Protein AF-A0A5C6LSC0-F1 (afdb_monomer_lite)

Foldseek 3Di:
DDDPPPAPDAPLVQLVCLLVVNRDQLVSQWDDPVPDIDRDDDPCVVVSCVVLVPGDPSVCSVVVSCVSCVVPDPDDDDDDDPD

Radius of gyration: 12.8 Å; chains: 1; bounding box: 32×22×32 Å

InterPro domains:
  IPR025669 AAA domain [PF13614] (5-80)
  IPR027417 P-loop containing nucleoside triphosphate hydrolase [G3DSA:3.40.50.300] (1-83)

pLDDT: mean 86.9, std 12.33, range [38.03, 95.62]

Secondary structure (DSSP, 8-state):
-------S--HHHHHHHHHHT----GGGG-B--SS--B----TTHHHHHHHHTTSTTHHHHHHHHHHTTTTT-S---------

Organism: NCBI:txid79329

Structure (mmCIF, N/CA/C/O backbone):
data_AF-A0A5C6LSC0-F1
#
_entry.id   AF-A0A5C6LSC0-F1
#
loop_
_atom_site.group_PDB
_atom_site.id
_atom_site.type_symbol
_atom_site.label_atom_id
_atom_site.label_alt_id
_atom_site.label_comp_id
_atom_site.label_asym_id
_atom_site.label_entity_id
_atom_site.label_seq_id
_atom_site.pdbx_PDB_ins_code
_atom_site.Cartn_x
_atom_site.Cartn_y
_atom_site.Cartn_z
_atom_site.occupancy
_atom_site.B_iso_or_equiv
_atom_site.auth_seq_id
_atom_site.auth_comp_id
_atom_site.auth_asym_id
_atom_site.auth_atom_id
_atom_site.pdbx_PDB_model_num
ATOM 1 N N . MET A 1 1 ? 21.724 -0.944 -1.492 1.00 38.03 1 MET A N 1
ATOM 2 C CA . MET A 1 1 ? 21.245 -1.555 -2.748 1.00 38.03 1 MET A CA 1
ATOM 3 C C . MET A 1 1 ? 19.870 -0.951 -2.964 1.00 38.03 1 MET A C 1
ATOM 5 O O . MET A 1 1 ? 18.902 -1.463 -2.431 1.00 38.03 1 MET A O 1
ATOM 9 N N . GLY A 1 2 ? 19.844 0.261 -3.516 1.00 53.72 2 GLY A N 1
ATOM 10 C CA . GLY A 1 2 ? 18.637 1.073 -3.646 1.00 53.72 2 GLY A CA 1
ATOM 11 C C . GLY A 1 2 ? 18.294 1.143 -5.118 1.00 53.72 2 GLY A C 1
ATOM 12 O O . GLY A 1 2 ? 19.156 1.489 -5.926 1.00 53.72 2 GLY A O 1
ATOM 13 N N . ILE A 1 3 ? 17.085 0.720 -5.449 1.00 59.00 3 ILE A N 1
ATOM 14 C CA . ILE A 1 3 ? 16.479 0.987 -6.749 1.00 59.00 3 ILE A CA 1
ATOM 15 C C . ILE A 1 3 ? 16.346 2.513 -6.831 1.00 59.00 3 ILE A C 1
ATOM 17 O O . ILE A 1 3 ? 16.109 3.145 -5.802 1.00 59.00 3 ILE A O 1
ATOM 21 N N . ALA A 1 4 ? 16.640 3.103 -7.990 1.00 48.66 4 ALA A N 1
ATOM 22 C CA . ALA A 1 4 ? 16.643 4.554 -8.143 1.00 48.66 4 ALA A CA 1
ATOM 23 C C . ALA A 1 4 ? 15.293 5.144 -7.694 1.00 48.66 4 ALA A C 1
ATOM 25 O O . ALA A 1 4 ? 14.236 4.636 -8.060 1.00 48.66 4 ALA A O 1
ATOM 26 N N . ASP A 1 5 ? 15.391 6.176 -6.862 1.00 53.53 5 ASP A N 1
ATOM 27 C CA . ASP A 1 5 ? 14.332 6.824 -6.083 1.00 53.53 5 ASP A CA 1
ATOM 28 C C . ASP A 1 5 ? 13.498 7.761 -6.980 1.00 53.53 5 ASP A C 1
ATOM 30 O O . ASP A 1 5 ? 13.534 8.977 -6.831 1.00 53.53 5 ASP A O 1
ATOM 34 N N . ASP A 1 6 ? 12.844 7.210 -8.007 1.00 52.19 6 ASP A N 1
ATOM 35 C CA . ASP A 1 6 ? 11.998 7.988 -8.938 1.00 52.19 6 ASP A CA 1
ATOM 36 C C . ASP A 1 6 ? 10.516 8.018 -8.502 1.00 52.19 6 ASP A C 1
ATOM 38 O O . ASP A 1 6 ? 9.672 8.613 -9.167 1.00 52.19 6 ASP A O 1
ATOM 42 N N . SER A 1 7 ? 10.187 7.379 -7.371 1.00 56.91 7 SER A N 1
ATOM 43 C CA . SER A 1 7 ? 8.852 7.372 -6.766 1.00 56.91 7 SER A CA 1
ATOM 44 C C . SER A 1 7 ? 8.961 7.642 -5.268 1.00 56.91 7 SER A C 1
ATOM 46 O O . SER A 1 7 ? 9.380 6.769 -4.513 1.00 56.91 7 SER A O 1
ATOM 48 N N . ASP A 1 8 ? 8.492 8.817 -4.835 1.00 71.75 8 ASP A N 1
ATOM 49 C CA . ASP A 1 8 ? 8.324 9.175 -3.414 1.00 71.75 8 ASP A CA 1
ATOM 50 C C . ASP A 1 8 ? 7.272 8.294 -2.696 1.00 71.75 8 ASP A C 1
ATOM 52 O O . ASP A 1 8 ? 7.066 8.415 -1.487 1.00 71.75 8 ASP A O 1
ATOM 56 N N . LEU A 1 9 ? 6.561 7.429 -3.430 1.00 89.62 9 LEU A N 1
ATOM 57 C CA . LEU A 1 9 ? 5.525 6.549 -2.899 1.00 89.62 9 LEU A CA 1
ATOM 58 C C . LEU A 1 9 ? 6.070 5.143 -2.648 1.00 89.62 9 LEU A C 1
ATOM 60 O O . LEU A 1 9 ? 6.534 4.460 -3.564 1.00 89.62 9 LEU A O 1
ATOM 64 N N . SER A 1 10 ? 5.932 4.685 -1.407 1.00 93.62 10 SER A N 1
ATOM 65 C CA . SER A 1 10 ? 6.127 3.294 -1.011 1.00 93.62 10 SER A CA 1
ATOM 66 C C . SER A 1 10 ? 4.822 2.698 -0.475 1.00 93.62 10 SER A C 1
ATOM 68 O O . SER A 1 10 ? 3.814 3.389 -0.287 1.00 93.62 10 SER A O 1
ATOM 70 N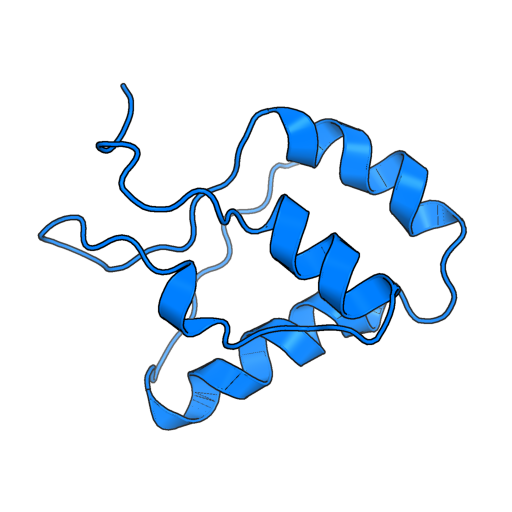 N . ILE A 1 11 ? 4.830 1.399 -0.165 1.00 93.94 11 ILE A N 1
ATOM 71 C CA . ILE A 1 11 ? 3.683 0.745 0.475 1.00 93.94 11 ILE A CA 1
ATOM 72 C C . ILE A 1 11 ? 3.307 1.390 1.824 1.00 93.94 11 ILE A C 1
ATOM 74 O O . ILE A 1 11 ? 2.140 1.348 2.208 1.00 93.94 11 ILE A O 1
ATOM 78 N N . TYR A 1 12 ? 4.254 2.023 2.530 1.00 93.31 12 TYR A N 1
ATOM 79 C CA . TYR A 1 12 ? 3.966 2.760 3.765 1.00 93.31 12 TYR A CA 1
ATOM 80 C C . TYR A 1 12 ? 3.053 3.965 3.507 1.00 93.31 12 TYR A C 1
ATOM 82 O O . TYR A 1 12 ? 2.013 4.095 4.157 1.00 93.31 12 TYR A O 1
ATOM 90 N N . GLU A 1 13 ? 3.398 4.816 2.538 1.00 93.44 13 GLU A N 1
ATOM 91 C CA . GLU A 1 13 ? 2.597 5.983 2.168 1.00 93.44 13 GLU A CA 1
ATOM 92 C C . GLU A 1 13 ? 1.204 5.562 1.692 1.00 93.44 13 GLU A C 1
ATOM 94 O O . GLU A 1 13 ? 0.210 6.138 2.136 1.00 93.44 13 GLU A O 1
ATOM 99 N N . LEU A 1 14 ? 1.108 4.510 0.871 1.00 94.56 14 LEU A N 1
ATOM 100 C CA . LEU A 1 14 ? -0.180 3.991 0.400 1.00 94.56 14 LEU A CA 1
ATOM 101 C C . LEU A 1 14 ? -1.065 3.494 1.550 1.00 94.56 14 LEU A C 1
ATOM 103 O O . LEU A 1 14 ? -2.256 3.803 1.587 1.00 94.56 14 LEU A O 1
ATOM 107 N N . LEU A 1 15 ? -0.500 2.767 2.521 1.00 93.81 15 LEU A N 1
ATOM 108 C CA . LEU A 1 15 ? -1.242 2.316 3.704 1.00 93.81 15 LEU A CA 1
ATOM 109 C C . LEU A 1 15 ? -1.773 3.494 4.526 1.00 93.81 15 LEU A C 1
ATOM 111 O O . LEU A 1 15 ? -2.901 3.439 5.014 1.00 93.81 15 LEU A O 1
ATOM 115 N N . LYS A 1 16 ? -0.996 4.575 4.649 1.00 92.00 16 LYS A N 1
ATOM 116 C CA . LYS A 1 16 ? -1.428 5.793 5.347 1.00 92.00 16 LYS A CA 1
ATOM 117 C C . LYS A 1 16 ? -2.531 6.527 4.610 1.00 92.00 16 LYS A C 1
ATOM 119 O O . LYS A 1 16 ? -3.505 6.935 5.236 1.00 92.00 16 LYS A O 1
ATOM 124 N N . GLN A 1 17 ? -2.406 6.674 3.297 1.00 93.12 17 GLN A N 1
ATOM 125 C CA . GLN A 1 17 ? -3.451 7.294 2.491 1.00 93.12 17 GLN A CA 1
ATOM 126 C C . GLN A 1 17 ? -4.748 6.479 2.540 1.00 93.12 17 GLN A C 1
ATOM 128 O O . GLN A 1 17 ? -5.818 7.053 2.737 1.00 93.12 17 GLN A O 1
ATOM 133 N N . ALA A 1 18 ? -4.662 5.147 2.442 1.00 93.00 18 ALA A N 1
ATOM 134 C CA . ALA A 1 18 ? -5.811 4.258 2.606 1.00 93.00 18 ALA A CA 1
ATOM 135 C C . ALA A 1 18 ? -6.460 4.432 3.987 1.00 93.00 18 ALA A C 1
ATOM 137 O O . ALA A 1 18 ? -7.677 4.577 4.086 1.00 93.00 18 ALA A O 1
ATOM 138 N N . ALA A 1 19 ? -5.652 4.502 5.049 1.00 91.25 19 ALA A N 1
ATOM 139 C CA . ALA A 1 19 ? -6.138 4.709 6.410 1.00 91.25 19 ALA A CA 1
ATOM 140 C C . ALA A 1 19 ? -6.856 6.065 6.583 1.00 91.25 19 ALA A C 1
ATOM 142 O O . ALA A 1 19 ? -7.855 6.142 7.297 1.00 91.25 19 ALA A O 1
ATOM 143 N N . SER A 1 20 ? -6.393 7.115 5.899 1.00 90.69 20 SER A N 1
ATOM 144 C CA . SER A 1 20 ? -7.017 8.447 5.886 1.00 90.69 20 SER A CA 1
ATOM 145 C C . SER A 1 20 ? -8.204 8.582 4.919 1.00 90.69 20 SER A C 1
ATOM 147 O O . SER A 1 20 ? -8.893 9.599 4.951 1.00 90.69 20 SER A O 1
ATOM 149 N N . GLY A 1 21 ? -8.464 7.584 4.065 1.00 90.56 21 GLY A N 1
ATOM 150 C CA . GLY A 1 21 ? -9.492 7.655 3.018 1.00 90.56 21 GLY A CA 1
ATOM 151 C C . GLY A 1 21 ? -9.108 8.524 1.811 1.00 90.56 21 GLY A C 1
ATOM 152 O O . GLY A 1 21 ? -9.981 8.931 1.050 1.00 90.56 21 GLY A O 1
ATOM 153 N N . GLU A 1 22 ? -7.818 8.801 1.630 1.00 91.69 22 GLU A N 1
ATOM 154 C CA . GLU A 1 22 ? -7.255 9.666 0.581 1.00 91.69 22 GLU A CA 1
ATOM 155 C C . GLU A 1 22 ? -6.359 8.877 -0.389 1.00 91.69 22 GLU A C 1
ATOM 157 O O . GLU A 1 22 ? -5.416 9.423 -0.958 1.00 91.69 22 GLU A O 1
ATOM 162 N N . LEU A 1 23 ? -6.617 7.573 -0.543 1.00 91.00 23 LEU A N 1
ATOM 163 C CA . LEU A 1 23 ? -5.809 6.680 -1.374 1.00 91.00 23 LEU A CA 1
ATOM 164 C C . LEU A 1 23 ? -5.699 7.207 -2.810 1.00 91.00 23 LEU A C 1
ATOM 166 O O . LEU A 1 23 ? -6.702 7.309 -3.521 1.00 91.00 23 LEU A O 1
ATOM 170 N N . THR A 1 24 ? -4.473 7.530 -3.226 1.00 90.00 24 THR A N 1
ATOM 171 C CA . THR A 1 24 ? -4.172 7.930 -4.602 1.00 90.00 24 THR A CA 1
ATOM 172 C C . THR A 1 24 ? -4.091 6.710 -5.523 1.00 90.00 24 THR A C 1
ATOM 174 O O . THR A 1 24 ? -4.252 5.568 -5.090 1.00 90.00 24 THR A O 1
ATOM 177 N N . ASP A 1 25 ? -3.843 6.949 -6.811 1.00 93.25 25 ASP A N 1
ATOM 178 C CA . ASP A 1 25 ? -3.623 5.886 -7.793 1.00 93.25 25 ASP A CA 1
ATOM 179 C C . ASP A 1 25 ? -2.375 5.062 -7.437 1.00 93.25 25 ASP A C 1
ATOM 181 O O . ASP A 1 25 ? -1.252 5.576 -7.434 1.00 93.25 25 ASP A O 1
ATOM 185 N N . VAL A 1 26 ? -2.580 3.776 -7.141 1.00 94.62 26 VAL A N 1
ATOM 186 C CA . VAL A 1 26 ? -1.527 2.843 -6.710 1.00 94.62 26 VAL A CA 1
ATOM 187 C C . VAL A 1 26 ? -0.477 2.620 -7.803 1.00 94.62 26 VAL A C 1
ATOM 189 O O . VAL A 1 26 ? 0.682 2.358 -7.480 1.00 94.62 26 VAL A O 1
ATOM 192 N N . HIS A 1 27 ? -0.826 2.799 -9.083 1.00 94.00 27 HIS A N 1
ATOM 193 C CA . HIS A 1 27 ? 0.121 2.647 -10.193 1.00 94.00 27 HIS A CA 1
ATOM 194 C C . HIS A 1 27 ? 1.290 3.639 -10.121 1.00 94.00 27 HIS A C 1
ATOM 196 O O . HIS A 1 27 ? 2.359 3.358 -10.655 1.00 94.00 27 HIS A O 1
ATOM 202 N N . GLN A 1 28 ? 1.125 4.771 -9.424 1.00 92.69 28 GLN A N 1
ATOM 203 C CA . GLN A 1 28 ? 2.189 5.764 -9.238 1.00 92.69 28 GLN A CA 1
ATOM 204 C C . GLN A 1 28 ? 3.305 5.283 -8.304 1.00 92.69 28 GLN A C 1
ATOM 206 O O . GLN A 1 28 ? 4.406 5.815 -8.361 1.00 92.69 28 GLN A O 1
ATOM 211 N N . ALA A 1 29 ? 3.033 4.282 -7.463 1.00 93.81 29 ALA A N 1
ATOM 212 C CA . ALA A 1 29 ? 4.016 3.705 -6.550 1.00 93.81 29 ALA A CA 1
ATOM 213 C C . ALA A 1 29 ? 4.801 2.533 -7.166 1.00 93.81 29 ALA A C 1
ATOM 215 O O . ALA A 1 29 ? 5.626 1.915 -6.491 1.00 93.81 29 ALA A O 1
ATOM 216 N N . ILE A 1 30 ? 4.514 2.171 -8.421 1.00 93.75 30 ILE A N 1
ATOM 217 C CA . ILE A 1 30 ? 5.134 1.026 -9.084 1.00 93.75 30 ILE A CA 1
ATOM 218 C C . ILE A 1 30 ? 6.477 1.443 -9.678 1.00 93.75 30 ILE A C 1
ATOM 220 O O . ILE A 1 30 ? 6.565 2.343 -10.510 1.00 93.75 30 ILE A O 1
ATOM 224 N N . VAL A 1 31 ? 7.527 0.734 -9.276 1.00 93.12 31 VAL A N 1
ATOM 225 C CA . VAL A 1 31 ? 8.889 0.911 -9.770 1.00 93.12 31 VAL A CA 1
ATOM 226 C C . VAL A 1 31 ? 9.247 -0.239 -10.705 1.00 93.12 31 VAL A C 1
ATOM 228 O O . VAL A 1 31 ? 9.236 -1.414 -10.324 1.00 93.12 31 VAL A O 1
ATOM 231 N N . GLU A 1 32 ? 9.613 0.108 -11.936 1.00 92.19 32 GLU A N 1
ATOM 232 C CA . GLU A 1 32 ? 10.082 -0.841 -12.941 1.00 92.19 32 GLU A CA 1
ATOM 233 C C . GLU A 1 32 ? 11.531 -1.260 -12.663 1.00 92.19 32 GLU A C 1
ATOM 235 O O . GLU A 1 32 ? 12.450 -0.441 -12.661 1.00 92.19 32 GLU A O 1
ATOM 240 N N . THR A 1 33 ? 11.763 -2.560 -12.455 1.00 86.69 33 THR A N 1
ATOM 241 C CA . THR A 1 33 ? 13.106 -3.100 -12.148 1.00 86.69 33 THR A CA 1
ATOM 242 C C . THR A 1 33 ? 13.765 -3.824 -13.326 1.00 86.69 33 THR A C 1
ATOM 244 O O . THR A 1 33 ? 14.844 -4.402 -13.190 1.00 86.69 33 THR A O 1
ATOM 247 N N . GLY A 1 34 ? 13.112 -3.824 -14.492 1.00 86.94 34 GLY A N 1
ATOM 248 C CA . GLY A 1 34 ? 13.542 -4.536 -15.700 1.00 86.94 34 GLY A CA 1
ATOM 249 C C . GLY A 1 34 ? 13.264 -6.045 -15.694 1.00 86.94 34 GLY A C 1
ATOM 250 O O . GLY A 1 34 ? 13.382 -6.677 -16.741 1.00 86.94 34 GLY A O 1
ATOM 251 N N . ILE A 1 35 ? 12.882 -6.623 -14.547 1.00 89.62 35 ILE A N 1
ATOM 252 C CA . ILE A 1 35 ? 12.476 -8.034 -14.423 1.00 89.62 35 ILE A CA 1
ATOM 253 C C . ILE A 1 35 ? 11.027 -8.132 -13.947 1.00 89.62 35 ILE A C 1
ATOM 255 O O . ILE A 1 35 ? 10.214 -8.777 -14.602 1.00 89.62 35 ILE A O 1
ATOM 259 N N . LEU A 1 36 ? 10.715 -7.505 -12.810 1.00 91.62 36 LEU A N 1
ATOM 260 C CA . LEU A 1 36 ? 9.374 -7.495 -12.234 1.00 91.62 36 LEU A CA 1
ATOM 261 C C . LEU A 1 36 ? 9.072 -6.096 -11.676 1.00 91.62 36 LEU A C 1
ATOM 263 O O . LEU A 1 36 ? 9.896 -5.574 -10.916 1.00 91.62 36 LEU A O 1
ATOM 267 N N . PRO A 1 37 ? 7.932 -5.482 -12.021 1.00 93.56 37 PRO A N 1
ATOM 268 C CA . PRO A 1 37 ? 7.491 -4.274 -11.343 1.00 93.56 37 PRO A CA 1
ATOM 269 C C . PRO A 1 37 ? 7.260 -4.572 -9.861 1.00 93.56 37 PRO A C 1
ATOM 271 O O . PRO A 1 37 ? 6.823 -5.663 -9.490 1.00 93.56 37 PRO A O 1
ATOM 274 N N . LEU A 1 38 ? 7.565 -3.608 -9.002 1.00 93.94 38 LEU A N 1
ATOM 275 C CA . LEU A 1 38 ? 7.323 -3.747 -7.572 1.00 93.94 38 LEU A CA 1
ATOM 276 C C . LEU A 1 38 ? 6.865 -2.435 -6.962 1.00 93.94 38 LEU A C 1
ATOM 278 O O . LEU A 1 38 ? 7.210 -1.363 -7.448 1.00 93.94 38 LEU A O 1
ATOM 282 N N . ILE A 1 39 ? 6.136 -2.536 -5.858 1.00 94.50 39 ILE A N 1
ATOM 283 C CA . ILE A 1 39 ? 5.902 -1.408 -4.961 1.00 94.50 39 ILE A CA 1
ATOM 284 C C . ILE A 1 39 ? 6.969 -1.497 -3.866 1.00 94.50 39 ILE A C 1
ATOM 286 O O . ILE A 1 39 ? 7.049 -2.528 -3.187 1.00 94.50 39 ILE A O 1
ATOM 290 N N . PRO A 1 40 ? 7.826 -0.477 -3.703 1.00 93.56 40 PRO A N 1
ATOM 291 C CA . PRO A 1 40 ? 8.904 -0.536 -2.735 1.00 93.56 40 PRO A CA 1
ATOM 292 C C . PRO A 1 40 ? 8.363 -0.431 -1.306 1.00 93.56 40 PRO A C 1
ATOM 294 O O . PRO A 1 40 ? 7.284 0.102 -1.045 1.00 93.56 40 PRO A O 1
ATOM 297 N N . ALA A 1 41 ? 9.161 -0.920 -0.362 1.00 91.75 41 ALA A N 1
ATOM 298 C CA . ALA A 1 41 ? 9.013 -0.627 1.055 1.00 91.75 41 ALA A CA 1
ATOM 299 C C . ALA A 1 41 ? 10.197 0.228 1.508 1.00 91.75 41 ALA A C 1
ATOM 301 O O . ALA A 1 41 ? 11.332 -0.009 1.088 1.00 91.75 41 ALA A O 1
ATOM 302 N N . ASN A 1 42 ? 9.940 1.183 2.393 1.00 89.50 42 ASN A N 1
ATOM 303 C CA . ASN A 1 42 ? 10.961 2.021 3.011 1.00 89.50 42 ASN A CA 1
ATOM 304 C C . ASN A 1 42 ? 11.136 1.678 4.503 1.00 89.50 42 ASN A C 1
ATOM 306 O O . ASN A 1 42 ? 10.556 0.714 5.020 1.00 89.50 42 ASN A O 1
ATOM 310 N N . LEU A 1 43 ? 12.021 2.406 5.188 1.00 88.88 43 LEU A N 1
ATOM 311 C CA . LEU A 1 43 ? 12.336 2.151 6.597 1.00 88.88 43 LEU A CA 1
ATOM 312 C C . LEU A 1 43 ? 11.143 2.495 7.503 1.00 88.88 43 LEU A C 1
ATOM 314 O O . LEU A 1 43 ? 10.932 1.853 8.532 1.00 88.88 43 LEU A O 1
ATOM 318 N N . GLU A 1 44 ? 10.350 3.472 7.081 1.00 89.06 44 GLU A N 1
ATOM 319 C CA . GLU A 1 44 ? 9.180 4.020 7.750 1.00 89.06 44 GLU A CA 1
ATOM 320 C C . GLU A 1 44 ? 8.046 2.996 7.869 1.00 89.06 44 GLU A C 1
ATOM 322 O O . GLU A 1 44 ? 7.274 3.055 8.826 1.00 89.06 44 GLU A O 1
ATOM 327 N N . LEU A 1 45 ? 8.005 1.981 6.995 1.00 89.81 45 LEU A N 1
ATOM 328 C CA . LEU A 1 45 ? 7.054 0.870 7.100 1.00 89.81 45 LEU A CA 1
ATOM 329 C C . LEU A 1 45 ? 7.120 0.153 8.461 1.00 89.81 45 LEU A C 1
ATOM 331 O O . LEU A 1 45 ? 6.106 -0.354 8.934 1.00 89.81 45 LEU A O 1
ATOM 335 N N . ALA A 1 46 ? 8.278 0.142 9.133 1.00 87.06 46 ALA A N 1
ATOM 336 C CA . ALA A 1 46 ? 8.398 -0.420 10.482 1.00 87.06 46 ALA A CA 1
ATOM 337 C C . ALA A 1 46 ? 7.577 0.357 11.531 1.00 87.06 46 ALA A C 1
ATOM 339 O O . ALA A 1 46 ? 7.143 -0.218 12.526 1.00 87.06 46 ALA A O 1
ATOM 340 N N . SER A 1 47 ? 7.341 1.650 11.306 1.00 84.94 47 SER A N 1
ATOM 341 C CA . SER A 1 47 ? 6.502 2.495 12.163 1.00 84.94 47 SER A CA 1
ATOM 342 C C . SER A 1 47 ? 5.010 2.335 11.857 1.00 84.94 47 SER A C 1
ATOM 344 O O . SER A 1 47 ? 4.174 2.638 12.710 1.00 84.94 47 SER A O 1
ATOM 346 N N . ALA A 1 48 ? 4.668 1.824 10.668 1.00 85.81 48 ALA A N 1
ATOM 347 C CA . ALA A 1 48 ? 3.289 1.660 10.217 1.00 85.81 48 ALA A CA 1
ATOM 348 C C . ALA A 1 48 ? 2.460 0.799 11.173 1.00 85.81 48 ALA A C 1
ATOM 350 O O . ALA A 1 48 ? 1.300 1.105 11.417 1.00 85.81 48 ALA A O 1
ATOM 351 N N . GLU A 1 49 ? 3.047 -0.251 11.751 1.00 82.69 49 GLU A N 1
ATOM 352 C CA . GLU A 1 49 ? 2.345 -1.150 12.671 1.00 82.69 49 GLU A CA 1
ATOM 353 C C . GLU A 1 49 ? 1.762 -0.397 13.876 1.00 82.69 49 GLU A C 1
ATOM 355 O O . GLU A 1 49 ? 0.583 -0.552 14.200 1.00 82.69 49 GLU A O 1
ATOM 360 N N . LEU A 1 50 ? 2.566 0.470 14.502 1.00 84.88 50 LEU A N 1
ATOM 361 C CA . LEU A 1 50 ? 2.145 1.263 15.657 1.00 84.88 50 LEU A CA 1
ATOM 362 C C . LEU A 1 50 ? 1.095 2.316 15.285 1.00 84.88 50 LEU A C 1
ATOM 364 O O . LEU A 1 50 ? 0.194 2.575 16.077 1.00 84.88 50 LEU A O 1
ATOM 368 N N . GLU A 1 51 ? 1.189 2.917 14.097 1.00 85.38 51 GLU A N 1
ATOM 369 C CA . GLU A 1 51 ? 0.202 3.892 13.612 1.00 85.38 51 GLU A CA 1
ATOM 370 C C . GLU A 1 51 ? -1.143 3.205 13.301 1.00 85.38 51 GLU A C 1
ATOM 372 O O . GLU A 1 51 ? -2.205 3.618 13.779 1.00 85.38 51 GLU A O 1
ATOM 377 N N . LEU A 1 52 ? -1.094 2.096 12.558 1.00 84.62 52 LEU 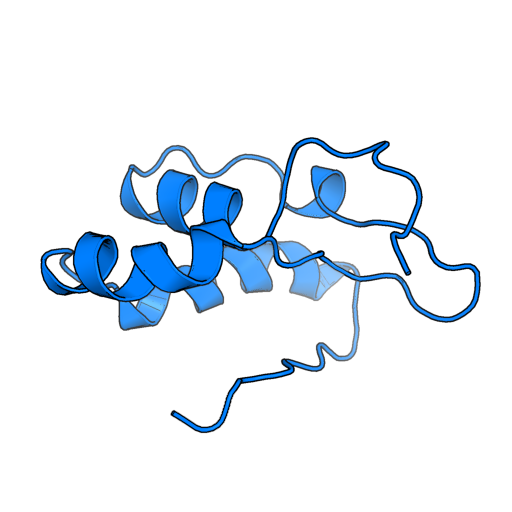A N 1
ATOM 378 C CA . LEU A 1 52 ? -2.264 1.366 12.072 1.00 84.62 52 LEU A CA 1
ATOM 379 C C . LEU A 1 52 ? -2.967 0.555 13.167 1.00 84.62 52 LEU A C 1
ATOM 381 O O . LEU A 1 52 ?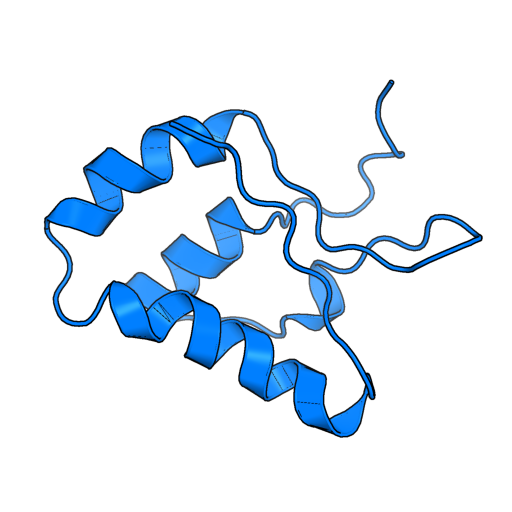 -4.142 0.225 13.008 1.00 84.62 52 LEU A O 1
ATOM 385 N N . VAL A 1 53 ? -2.310 0.254 14.298 1.00 86.19 53 VAL A N 1
ATOM 386 C CA . VAL A 1 53 ? -2.919 -0.534 15.387 1.00 86.19 53 VAL A CA 1
ATOM 387 C C . VAL A 1 53 ? -4.211 0.095 15.917 1.00 86.19 53 VAL A C 1
ATOM 389 O O . VAL A 1 53 ? -5.117 -0.627 16.333 1.00 86.19 53 VAL A O 1
ATOM 392 N N . SER A 1 54 ? -4.295 1.427 15.883 1.00 83.44 54 SER A N 1
ATOM 393 C CA . SER A 1 54 ? -5.427 2.212 16.385 1.00 83.44 54 SER A CA 1
ATOM 394 C C . SER A 1 54 ? -6.543 2.414 15.354 1.00 83.44 54 SER A C 1
ATOM 396 O O . SER A 1 54 ? -7.627 2.882 15.706 1.00 83.44 54 SER A O 1
ATOM 398 N N . MET A 1 55 ? -6.297 2.038 14.096 1.00 84.38 55 MET A N 1
ATOM 399 C CA . MET A 1 55 ? -7.212 2.265 12.986 1.00 84.38 55 MET A CA 1
ATOM 400 C C . MET A 1 55 ? -8.281 1.178 12.906 1.00 84.38 55 MET A C 1
ATOM 402 O O . MET A 1 55 ? -8.004 -0.022 12.969 1.00 84.38 55 MET A O 1
ATOM 406 N N . TYR A 1 56 ? -9.526 1.609 12.720 1.00 83.12 56 TYR A N 1
ATOM 407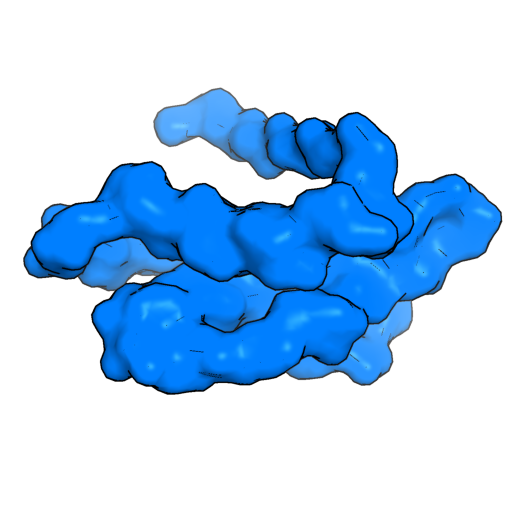 C CA . TYR A 1 56 ? -10.629 0.701 12.444 1.00 83.12 56 TYR A CA 1
ATOM 408 C C . TYR A 1 56 ? -10.502 0.140 11.022 1.00 83.12 56 TYR A C 1
ATOM 410 O O . TYR A 1 56 ? -10.295 0.897 10.079 1.00 83.12 56 TYR A O 1
ATOM 418 N N . GLY A 1 57 ? -10.633 -1.180 10.862 1.00 85.94 57 GLY A N 1
ATOM 419 C CA . GLY A 1 57 ? -10.551 -1.829 9.549 1.00 85.94 57 GLY A CA 1
ATOM 420 C C . GLY A 1 57 ? -9.139 -1.898 8.959 1.00 85.94 57 GLY A C 1
ATOM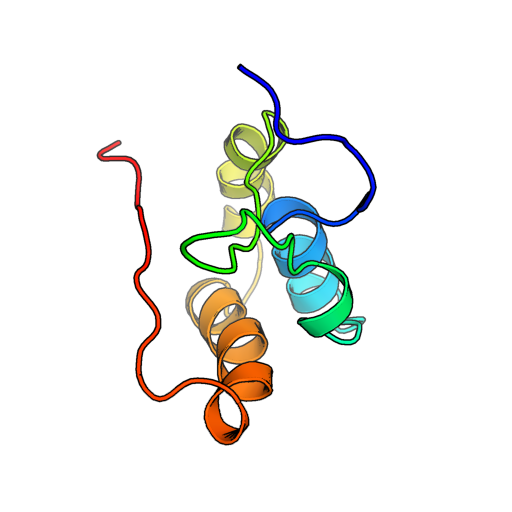 421 O O . GLY A 1 57 ? -9.002 -2.052 7.747 1.00 85.94 57 GLY A O 1
ATOM 422 N N . ARG A 1 58 ? -8.087 -1.812 9.786 1.00 88.88 58 ARG A N 1
ATOM 423 C CA . ARG A 1 58 ? -6.679 -1.884 9.346 1.00 88.88 58 ARG A CA 1
ATOM 424 C C . ARG A 1 58 ? -6.369 -3.119 8.486 1.00 88.88 58 ARG A C 1
ATOM 426 O O . ARG A 1 58 ? -5.561 -3.046 7.568 1.00 88.88 58 ARG A O 1
ATOM 433 N N . GLU A 1 59 ? -7.051 -4.235 8.733 1.00 91.12 59 GLU A N 1
ATOM 434 C CA . GLU A 1 59 ? -6.904 -5.492 7.994 1.00 91.12 59 GLU A CA 1
ATOM 435 C C . GLU A 1 59 ? -7.397 -5.387 6.540 1.00 91.12 59 GLU A C 1
ATOM 437 O O . GLU A 1 59 ? -7.037 -6.215 5.707 1.00 91.12 59 GLU A O 1
ATOM 442 N N . GLN A 1 60 ? -8.209 -4.374 6.220 1.00 93.19 60 GLN A N 1
ATOM 443 C CA . GLN A 1 60 ? -8.742 -4.144 4.876 1.00 93.19 60 GLN A CA 1
ATOM 444 C C . GLN A 1 60 ? -7.888 -3.185 4.043 1.00 93.19 60 GLN A C 1
ATOM 446 O O . GLN A 1 60 ? -8.066 -3.139 2.829 1.00 93.19 60 GLN A O 1
ATOM 451 N N . LEU A 1 61 ? -6.959 -2.442 4.652 1.00 93.44 61 LEU A N 1
ATOM 452 C CA . LEU A 1 61 ? -6.207 -1.384 3.967 1.00 93.44 61 LEU A CA 1
ATOM 453 C C . LEU A 1 61 ? -5.374 -1.926 2.808 1.00 93.44 61 LEU A C 1
ATOM 455 O O . LEU A 1 61 ? -5.437 -1.402 1.701 1.00 93.44 61 LEU A O 1
ATOM 459 N N . LEU A 1 62 ? -4.648 -3.024 3.036 1.00 94.19 62 LEU A N 1
ATOM 460 C CA . LEU A 1 62 ? -3.878 -3.654 1.968 1.00 94.19 62 LEU A CA 1
ATOM 461 C C . LEU A 1 62 ? -4.796 -4.155 0.848 1.00 94.19 62 LEU A C 1
ATOM 463 O O . LEU A 1 62 ? -4.466 -4.001 -0.320 1.00 94.19 62 LEU A O 1
ATOM 467 N N . ASN A 1 63 ? -5.974 -4.684 1.184 1.00 94.81 63 ASN A N 1
ATOM 468 C CA . ASN A 1 63 ? -6.933 -5.123 0.175 1.00 94.81 63 ASN A CA 1
ATOM 469 C C . ASN A 1 63 ? -7.439 -3.949 -0.682 1.00 94.81 63 ASN A C 1
ATOM 471 O O . ASN A 1 63 ? -7.512 -4.075 -1.895 1.00 94.81 63 ASN A O 1
ATOM 475 N N . GLN A 1 64 ? -7.715 -2.789 -0.075 1.00 94.50 64 GLN A N 1
ATOM 476 C CA . GLN A 1 64 ? -8.112 -1.577 -0.809 1.00 94.50 64 GLN A CA 1
ATOM 477 C C . GLN A 1 64 ? -7.039 -1.113 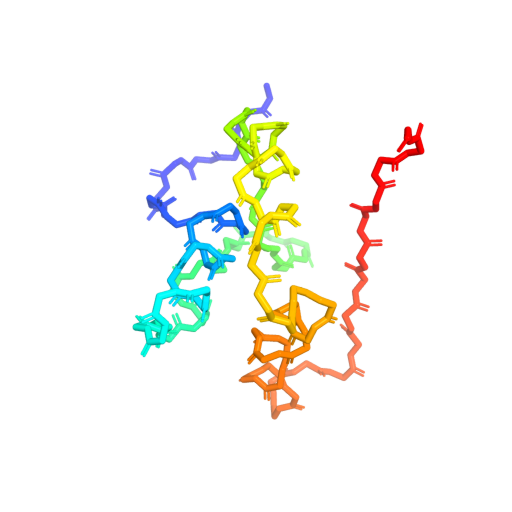-1.802 1.00 94.50 64 GLN A C 1
ATOM 479 O O . GLN A 1 64 ? -7.371 -0.661 -2.895 1.00 94.50 64 GLN A O 1
ATOM 484 N N . ILE A 1 65 ? -5.763 -1.240 -1.427 1.00 95.62 65 ILE A N 1
ATOM 485 C CA . ILE A 1 65 ? -4.626 -0.937 -2.304 1.00 95.62 65 ILE A CA 1
ATOM 486 C C . ILE A 1 65 ? -4.568 -1.946 -3.457 1.00 95.62 65 ILE A C 1
ATOM 488 O O . ILE A 1 65 ? -4.510 -1.557 -4.620 1.00 95.62 65 ILE A O 1
ATOM 492 N N . LEU A 1 66 ? -4.617 -3.244 -3.147 1.00 95.25 66 LEU A N 1
ATOM 493 C CA . LEU A 1 66 ? -4.453 -4.310 -4.137 1.00 95.25 66 LEU A CA 1
ATOM 494 C C . LEU A 1 66 ? -5.603 -4.391 -5.145 1.00 95.25 66 LEU A C 1
ATOM 496 O O . LEU A 1 66 ? -5.354 -4.731 -6.297 1.00 95.25 66 LEU A O 1
ATOM 500 N N . THR A 1 67 ? -6.831 -4.029 -4.765 1.00 95.12 67 THR A N 1
ATOM 501 C CA . THR A 1 67 ? -7.973 -4.040 -5.694 1.00 95.12 67 THR A CA 1
ATOM 502 C C . THR A 1 67 ? -7.793 -3.081 -6.876 1.00 95.12 67 THR A C 1
ATOM 504 O O . THR A 1 67 ? -8.306 -3.354 -7.955 1.00 95.12 67 THR A O 1
ATOM 507 N N . GLN A 1 68 ? -7.006 -2.004 -6.743 1.00 94.81 68 GLN A N 1
ATOM 508 C CA . GLN A 1 68 ? -6.687 -1.131 -7.887 1.00 94.81 68 GLN A CA 1
ATOM 509 C C . GLN A 1 68 ? -5.785 -1.802 -8.936 1.00 94.81 68 GLN A C 1
ATOM 511 O O . GLN A 1 68 ? -5.659 -1.295 -10.047 1.00 94.81 68 GLN A O 1
ATOM 516 N N . LEU A 1 69 ? -5.146 -2.920 -8.584 1.00 95.00 69 LEU A N 1
ATOM 517 C CA . LEU A 1 69 ? -4.182 -3.636 -9.418 1.00 95.00 69 LEU A CA 1
ATOM 518 C C . LEU A 1 69 ? -4.772 -4.888 -10.082 1.00 95.00 69 LEU A C 1
ATOM 520 O O . LEU A 1 69 ? -4.100 -5.489 -10.921 1.00 95.00 69 LEU A O 1
ATOM 524 N N . GLU A 1 70 ? -6.006 -5.275 -9.734 1.00 93.75 70 GLU A N 1
ATOM 525 C CA . GLU A 1 70 ? -6.666 -6.497 -10.226 1.00 93.75 70 GLU A CA 1
ATOM 526 C C . GLU A 1 70 ? -6.805 -6.527 -11.756 1.00 93.75 70 GLU A C 1
ATOM 528 O O . GLU A 1 70 ? -6.681 -7.590 -12.360 1.00 93.75 70 GLU A O 1
ATOM 533 N N . ASP A 1 71 ? -7.001 -5.367 -12.389 1.00 93.38 71 ASP A N 1
ATOM 534 C CA . ASP A 1 71 ? -7.138 -5.260 -13.848 1.00 93.38 71 ASP A CA 1
ATOM 535 C C . ASP A 1 71 ? -5.786 -5.295 -14.590 1.00 93.38 71 ASP A C 1
ATOM 537 O O . ASP A 1 71 ? -5.749 -5.514 -15.804 1.00 93.38 71 ASP A O 1
ATOM 541 N N . THR A 1 72 ? -4.675 -5.074 -13.878 1.00 93.56 72 THR A N 1
ATOM 542 C CA . THR A 1 72 ? -3.334 -4.903 -14.467 1.00 93.56 72 THR A CA 1
ATOM 543 C C . THR A 1 72 ? -2.432 -6.117 -14.230 1.00 93.56 72 THR A C 1
ATOM 545 O O . THR A 1 72 ? -1.541 -6.386 -15.038 1.00 93.56 72 THR A O 1
ATOM 548 N N . TYR A 1 73 ? -2.649 -6.865 -13.143 1.00 94.69 73 TYR A N 1
ATOM 549 C CA . TYR A 1 73 ? -1.774 -7.962 -12.727 1.00 94.69 73 TYR A CA 1
ATOM 550 C C . TYR A 1 73 ? -2.552 -9.242 -12.422 1.00 94.69 73 TYR A C 1
ATOM 552 O O . TYR A 1 73 ? -3.392 -9.277 -11.528 1.00 94.69 73 TYR A O 1
ATOM 560 N N . ASP A 1 74 ? -2.178 -10.340 -13.084 1.00 94.62 74 ASP A N 1
ATOM 561 C CA . ASP A 1 74 ? -2.761 -11.666 -12.827 1.00 94.62 74 ASP A CA 1
ATOM 562 C C . ASP A 1 74 ? -2.390 -12.227 -11.441 1.00 94.62 74 ASP A C 1
ATOM 564 O O . ASP A 1 74 ? -3.094 -13.069 -10.879 1.00 94.62 74 ASP A O 1
ATOM 568 N N . MET A 1 75 ? -1.237 -11.815 -10.904 1.00 94.12 75 MET A N 1
ATOM 569 C CA . MET A 1 75 ? -0.707 -12.294 -9.631 1.00 94.12 75 MET A CA 1
ATOM 570 C C . MET A 1 75 ? 0.068 -11.191 -8.915 1.00 94.12 75 MET A C 1
ATOM 572 O O . MET A 1 75 ? 0.964 -10.572 -9.487 1.00 94.12 75 MET A O 1
ATOM 576 N N . VAL A 1 76 ? -0.216 -11.033 -7.622 1.00 93.88 76 VAL A N 1
ATOM 577 C CA . VAL A 1 76 ? 0.554 -10.189 -6.706 1.00 93.88 76 VAL A CA 1
ATOM 578 C C . VAL A 1 76 ? 1.284 -11.077 -5.702 1.00 93.88 76 VAL A C 1
ATOM 580 O O . VAL A 1 76 ? 0.676 -11.926 -5.049 1.00 93.88 76 VAL A O 1
ATOM 583 N N . VAL A 1 77 ? 2.595 -10.872 -5.564 1.00 94.50 77 VAL A N 1
ATOM 584 C CA . VAL A 1 77 ? 3.419 -11.533 -4.545 1.00 94.50 77 VAL A CA 1
ATOM 585 C C . VAL A 1 77 ? 3.695 -10.541 -3.426 1.00 94.50 77 VAL A C 1
ATOM 587 O O . VAL A 1 77 ? 4.247 -9.471 -3.663 1.00 94.50 77 VAL A O 1
ATOM 590 N N . ILE A 1 78 ? 3.324 -10.910 -2.203 1.00 93.50 78 ILE A N 1
ATOM 591 C CA . ILE A 1 78 ? 3.515 -10.073 -1.019 1.00 93.50 78 ILE A CA 1
ATOM 592 C C . ILE A 1 78 ? 4.683 -10.644 -0.213 1.00 93.50 78 ILE A C 1
ATOM 594 O O . ILE A 1 78 ? 4.591 -11.753 0.318 1.00 93.50 78 ILE A O 1
ATOM 598 N N . ASP A 1 79 ? 5.778 -9.887 -0.120 1.00 91.75 79 ASP A N 1
ATOM 599 C CA . ASP A 1 79 ? 6.910 -10.223 0.745 1.00 91.75 79 ASP A CA 1
ATOM 600 C C . ASP A 1 79 ? 6.685 -9.643 2.149 1.00 91.75 79 ASP A C 1
ATOM 602 O O . ASP A 1 79 ? 6.827 -8.442 2.386 1.00 91.75 79 ASP A O 1
ATOM 606 N N . CYS A 1 80 ? 6.281 -10.498 3.089 1.00 87.31 80 CYS A N 1
ATOM 607 C CA . CYS A 1 80 ? 6.077 -10.113 4.481 1.00 87.31 80 CYS A CA 1
ATOM 608 C C . CYS A 1 80 ? 7.301 -10.461 5.330 1.00 87.31 80 CYS A C 1
ATOM 610 O O . CYS A 1 80 ? 7.810 -11.586 5.304 1.00 87.31 80 CYS A O 1
ATOM 612 N N . ARG A 1 81 ? 7.709 -9.527 6.196 1.00 76.88 81 ARG A N 1
ATOM 613 C CA . ARG A 1 81 ? 8.668 -9.840 7.259 1.00 76.88 81 ARG A CA 1
ATOM 614 C C . ARG A 1 81 ? 8.032 -10.831 8.234 1.00 76.88 81 ARG A C 1
ATOM 616 O O . ARG A 1 81 ? 6.872 -10.691 8.603 1.00 76.88 81 ARG A O 1
ATOM 623 N N . ARG A 1 82 ? 8.800 -11.831 8.674 1.00 72.56 82 ARG A N 1
ATOM 624 C CA . ARG A 1 82 ? 8.398 -12.690 9.794 1.00 72.56 82 ARG A CA 1
ATOM 625 C C . ARG A 1 82 ? 8.741 -11.974 11.098 1.00 72.56 82 ARG A C 1
ATOM 627 O O . ARG A 1 82 ? 9.832 -12.202 11.615 1.00 72.56 82 ARG A O 1
ATOM 634 N N . GLN A 1 83 ? 7.879 -11.098 11.598 1.00 57.47 83 GLN A N 1
ATOM 635 C CA . GLN A 1 83 ? 8.025 -10.586 12.960 1.00 57.47 83 GLN A CA 1
ATOM 636 C C . GLN A 1 83 ? 6.667 -10.336 13.591 1.00 57.47 83 GLN A C 1
ATOM 638 O O . GLN A 1 83 ? 5.807 -9.780 12.880 1.00 57.47 83 GLN A O 1
#

Sequence (83 aa):
MGIADDSDLSIYELLKQAASGELTDVHQAIVETGILPLIPANLELASAELELVSMYGREQLLNQILTQLEDTYDMVVIDCRRQ